Protein AF-A0A9D5KBG4-F1 (afdb_monomer_lite)

Foldseek 3Di:
DFFFKFFKKKKFFEADLQQQKWKFKDDPNHTPPPPDPPHTDTDHRDMDIDGDTDGRDDPPPDIDMDMDGPDDPDDTDMDMDTDGDRDPVVVCVVCVPDDPVNVVVVVVVVVVVVPDPPPVSVVVVVVVVVVVVVVVVPPDDDPDPDDPPDDDDDDDD

Sequence (157 aa):
MVKGLVYQTIVQFPPGPSGLVGVKILDAGVQVWPRTDGEYFVADNYTFEIEDFVWKQTEPWIYDIWTYNTDTEYDHTVAVGVAMAGRDEFISHFLPGLSFAEVLEVIAAAREEARAPTREERIAAHEETRRKIAEAKEEPEPEAPESPFGDFFEGEE

Radius of gyration: 31.38 Å; chains: 1; bounding box: 77×64×63 Å

pLDDT: mean 78.68, std 14.68, range [43.38, 96.62]

Secondary structure (DSSP, 8-state):
---EEEEEEEEEE-SS-TT-EEEEEEETTEEEESSSTT--EE-SSEEEEE---EEE-SSP---EEEEEE--SS-----EEEEEEE-SHHHHHHH-TTS-HHHHHHHHHHHHHHT-PPPHHHHHHHHHHHHHHHHHHHSS----PPPPS---------

Structure (mmCIF, N/CA/C/O backbone):
data_AF-A0A9D5KBG4-F1
#
_entry.id   AF-A0A9D5KBG4-F1
#
loop_
_atom_site.group_PDB
_atom_site.id
_atom_site.type_symbol
_atom_site.label_atom_id
_atom_site.label_alt_id
_atom_site.label_comp_id
_atom_site.label_asym_id
_atom_site.label_entity_id
_atom_site.label_seq_id
_atom_site.pdbx_PDB_ins_code
_atom_site.Cartn_x
_atom_site.Cartn_y
_atom_site.Cartn_z
_atom_site.occupancy
_atom_site.B_iso_or_equiv
_atom_site.auth_seq_id
_atom_site.auth_comp_id
_atom_site.auth_asym_id
_atom_site.auth_atom_id
_atom_site.pdbx_PDB_model_num
ATOM 1 N N . MET A 1 1 ? -13.737 -8.415 4.524 1.00 60.03 1 MET A N 1
ATOM 2 C CA . MET A 1 1 ? -12.511 -7.590 4.429 1.00 60.03 1 MET A CA 1
ATOM 3 C C . MET A 1 1 ? -12.296 -6.911 5.772 1.00 60.03 1 MET A C 1
ATOM 5 O O . MET A 1 1 ? -13.269 -6.761 6.501 1.00 60.03 1 MET A O 1
ATOM 9 N N . VAL A 1 2 ? -11.049 -6.634 6.151 1.00 66.06 2 VAL A N 1
ATOM 10 C CA . VAL A 1 2 ? -10.673 -6.317 7.539 1.00 66.06 2 VAL A CA 1
ATOM 11 C C . VAL A 1 2 ? -10.212 -4.863 7.621 1.00 66.06 2 VAL A C 1
ATOM 13 O O . VAL A 1 2 ? -9.282 -4.480 6.920 1.00 66.06 2 VAL A O 1
ATOM 16 N N . LYS A 1 3 ? -10.862 -4.067 8.476 1.00 82.62 3 LYS A N 1
ATOM 17 C CA . LYS A 1 3 ? -10.363 -2.746 8.885 1.00 82.62 3 LYS A CA 1
ATOM 18 C C . LYS A 1 3 ? -9.101 -2.918 9.729 1.00 82.62 3 LYS A C 1
ATOM 20 O O . LYS A 1 3 ? -9.026 -3.860 10.520 1.00 82.62 3 LYS A O 1
ATOM 25 N N . GLY A 1 4 ? -8.130 -2.024 9.603 1.00 85.12 4 GLY A N 1
ATOM 26 C CA . GLY A 1 4 ? -6.909 -2.154 10.391 1.00 85.12 4 GLY A CA 1
ATOM 27 C C . GLY A 1 4 ? -5.807 -1.180 10.022 1.00 85.12 4 GLY A C 1
ATOM 28 O O . GLY A 1 4 ? -5.931 -0.380 9.093 1.00 85.12 4 GLY A O 1
ATOM 29 N N . LEU A 1 5 ? -4.725 -1.278 10.783 1.00 86.94 5 LEU A N 1
ATOM 30 C CA . LEU A 1 5 ? -3.480 -0.571 10.540 1.00 86.94 5 LEU A CA 1
ATOM 31 C C . LEU A 1 5 ? -2.610 -1.423 9.615 1.00 86.94 5 LEU A C 1
ATOM 33 O O . LEU A 1 5 ? -2.219 -2.531 9.988 1.00 86.94 5 LEU A O 1
ATOM 37 N N . VAL A 1 6 ? -2.311 -0.922 8.419 1.00 89.12 6 VAL A N 1
ATOM 38 C CA . VAL A 1 6 ? -1.185 -1.443 7.640 1.00 89.12 6 VAL A CA 1
ATOM 39 C C . VAL A 1 6 ? 0.081 -1.020 8.363 1.00 89.12 6 VAL A C 1
ATOM 41 O O . VAL A 1 6 ? 0.212 0.154 8.696 1.00 89.12 6 VAL A O 1
ATOM 44 N N . TYR A 1 7 ? 0.968 -1.971 8.635 1.00 89.44 7 TYR A N 1
ATOM 45 C CA . TYR A 1 7 ? 2.255 -1.699 9.283 1.00 89.44 7 TYR A CA 1
ATOM 46 C C . TYR A 1 7 ? 3.448 -2.077 8.403 1.00 89.44 7 TYR A C 1
ATOM 48 O O . TYR A 1 7 ? 4.568 -1.650 8.666 1.00 89.44 7 TYR A O 1
ATOM 56 N N . GLN A 1 8 ? 3.225 -2.898 7.374 1.00 92.25 8 GLN A N 1
ATOM 57 C CA . GLN A 1 8 ? 4.273 -3.298 6.450 1.00 92.25 8 GLN A CA 1
ATOM 58 C C . GLN A 1 8 ? 3.687 -3.578 5.070 1.00 92.25 8 GLN A C 1
ATOM 60 O O . GLN A 1 8 ? 2.696 -4.301 4.936 1.00 92.25 8 GLN A O 1
ATOM 65 N N . THR A 1 9 ? 4.346 -3.053 4.046 1.00 93.62 9 THR A N 1
ATOM 66 C CA . THR A 1 9 ? 4.056 -3.336 2.643 1.00 93.62 9 THR A CA 1
ATOM 67 C C . THR A 1 9 ? 5.318 -3.879 1.988 1.00 93.62 9 THR A C 1
ATOM 69 O O . THR A 1 9 ? 6.394 -3.301 2.118 1.00 93.62 9 THR A O 1
ATOM 72 N N . ILE A 1 10 ? 5.190 -5.005 1.293 1.00 96.19 10 ILE A N 1
ATOM 73 C CA . ILE A 1 10 ? 6.290 -5.697 0.625 1.00 96.19 10 ILE A CA 1
ATOM 74 C C . ILE A 1 10 ? 5.986 -5.737 -0.867 1.00 96.19 10 ILE A C 1
ATOM 76 O O . ILE A 1 10 ? 4.924 -6.207 -1.273 1.00 96.19 10 ILE A O 1
ATOM 80 N N . VAL A 1 11 ? 6.920 -5.269 -1.690 1.00 96.19 11 VAL A N 1
ATOM 81 C CA . VAL A 1 11 ? 6.838 -5.367 -3.151 1.00 96.19 11 VAL A CA 1
ATOM 82 C C . VAL A 1 11 ? 8.070 -6.100 -3.654 1.00 96.19 11 VAL A C 1
ATOM 84 O O . VAL A 1 11 ? 9.179 -5.578 -3.585 1.00 96.19 11 VAL A O 1
ATOM 87 N N . GLN A 1 12 ? 7.878 -7.313 -4.160 1.00 96.62 12 GLN A N 1
ATOM 88 C CA . GLN A 1 12 ? 8.953 -8.164 -4.652 1.00 96.62 12 GLN A CA 1
ATOM 89 C C . GLN A 1 12 ? 8.945 -8.232 -6.178 1.00 96.62 12 GLN A C 1
ATOM 91 O O . GLN A 1 12 ? 7.960 -8.654 -6.790 1.00 96.62 12 GLN A O 1
ATOM 96 N N . PHE A 1 13 ? 10.095 -7.901 -6.762 1.00 96.12 13 PHE A N 1
ATOM 97 C CA . PHE A 1 13 ? 10.423 -8.096 -8.167 1.00 96.12 13 PHE A CA 1
ATOM 98 C C . PHE A 1 13 ? 11.350 -9.316 -8.289 1.00 96.12 13 PHE A C 1
ATOM 100 O O . PHE A 1 13 ? 12.505 -9.246 -7.857 1.00 96.12 13 PHE A O 1
ATOM 107 N N . PRO A 1 14 ? 10.872 -10.445 -8.844 1.00 92.56 14 PRO A N 1
ATOM 108 C CA . PRO A 1 14 ? 11.719 -11.571 -9.230 1.00 92.56 14 PRO A CA 1
ATOM 109 C C . PRO A 1 14 ? 12.795 -11.140 -10.243 1.00 92.56 14 PRO A C 1
ATOM 111 O O . PRO A 1 14 ? 12.692 -10.058 -10.818 1.00 92.56 14 PRO A O 1
ATOM 114 N N . PRO A 1 15 ? 13.828 -11.961 -10.488 1.00 90.50 15 PRO A N 1
ATOM 115 C CA . PRO A 1 15 ? 14.802 -11.685 -11.541 1.00 90.50 15 PRO A CA 1
ATOM 116 C C . PRO A 1 15 ? 14.159 -11.747 -12.933 1.00 90.50 15 PRO A C 1
ATOM 118 O O . PRO A 1 15 ? 13.395 -12.674 -13.209 1.00 90.50 15 PRO A O 1
ATOM 121 N N . GLY A 1 16 ? 14.500 -10.799 -13.812 1.00 86.19 16 GLY A N 1
ATOM 122 C CA . GLY A 1 16 ? 14.032 -10.770 -15.208 1.00 86.19 16 GLY A CA 1
ATOM 123 C C . GLY A 1 16 ? 13.376 -9.469 -15.701 1.00 86.19 16 GLY A C 1
ATOM 124 O O . GLY A 1 16 ? 13.554 -9.162 -16.877 1.00 86.19 16 GLY A O 1
ATOM 125 N N . PRO A 1 17 ? 12.677 -8.669 -14.869 1.00 83.69 17 PRO A N 1
ATOM 126 C CA . PRO A 1 17 ? 12.013 -7.446 -15.320 1.00 83.69 17 PRO A CA 1
ATOM 127 C C . PRO A 1 17 ? 12.950 -6.375 -15.870 1.00 83.69 17 PRO A C 1
ATOM 129 O O . PRO A 1 17 ? 12.504 -5.539 -16.648 1.00 83.69 17 PRO A O 1
ATOM 132 N N . SER A 1 18 ? 14.214 -6.335 -15.427 1.00 87.56 18 SER A N 1
ATOM 133 C CA . SER A 1 18 ? 15.229 -5.357 -15.863 1.00 87.56 18 SER A CA 1
ATOM 134 C C . SER A 1 18 ? 14.747 -3.896 -15.891 1.00 87.56 18 SER A C 1
ATOM 136 O O . SER A 1 18 ? 15.191 -3.089 -16.705 1.00 87.56 18 SER A O 1
ATOM 138 N N . GLY A 1 19 ? 13.831 -3.546 -14.982 1.00 86.00 19 GLY A N 1
ATOM 139 C CA . GLY A 1 19 ? 13.241 -2.211 -14.877 1.00 86.00 19 GLY A CA 1
ATOM 140 C C . GLY A 1 19 ? 12.151 -1.872 -15.906 1.00 86.00 19 GLY A C 1
ATOM 141 O O . GLY A 1 19 ? 11.772 -0.711 -16.025 1.00 86.00 19 GLY A O 1
ATOM 142 N N . LEU A 1 20 ? 11.629 -2.856 -16.639 1.00 91.19 20 LEU A N 1
ATOM 143 C CA . LEU A 1 20 ? 10.539 -2.694 -17.614 1.00 91.19 20 LEU A CA 1
ATOM 144 C C . LEU A 1 20 ? 9.143 -2.854 -16.995 1.00 91.19 20 LEU A C 1
ATOM 146 O O . LEU A 1 20 ? 8.126 -2.622 -17.650 1.00 91.19 20 LEU A O 1
ATOM 150 N N . VAL A 1 21 ? 9.089 -3.234 -15.720 1.00 93.12 21 VAL A N 1
ATOM 151 C CA . VAL A 1 21 ? 7.849 -3.452 -14.979 1.00 93.12 21 VAL A CA 1
ATOM 152 C C . VAL A 1 21 ? 7.755 -2.457 -13.844 1.00 93.12 21 VAL A C 1
ATOM 154 O O . VAL A 1 21 ? 8.681 -2.327 -13.042 1.00 93.12 21 VAL A O 1
ATOM 157 N N . GLY A 1 22 ? 6.606 -1.793 -13.765 1.00 94.44 22 GLY A N 1
ATOM 158 C CA . GLY A 1 22 ? 6.282 -0.876 -12.685 1.00 94.44 22 GLY A CA 1
ATOM 159 C C . GLY A 1 22 ? 5.075 -1.335 -11.884 1.00 94.44 22 GLY A C 1
ATOM 160 O O . GLY A 1 22 ? 4.103 -1.835 -12.450 1.00 94.44 22 GLY A O 1
ATOM 161 N N . VAL A 1 23 ? 5.114 -1.111 -10.571 1.00 96.31 23 VAL A N 1
ATOM 162 C CA . VAL A 1 23 ? 3.982 -1.307 -9.655 1.00 96.31 23 VAL A CA 1
ATOM 163 C C . VAL A 1 23 ? 3.707 -0.029 -8.873 1.00 96.31 23 VAL A C 1
ATOM 165 O O . VAL A 1 23 ? 4.630 0.616 -8.379 1.00 96.31 23 VAL A O 1
ATOM 168 N N . LYS A 1 24 ? 2.431 0.307 -8.701 1.00 96.25 24 LYS A N 1
ATOM 169 C CA . LYS A 1 24 ? 1.980 1.267 -7.691 1.00 96.25 24 LYS A CA 1
ATOM 170 C C . LYS A 1 24 ? 0.732 0.752 -6.986 1.00 96.25 24 LYS A C 1
ATOM 172 O O . LYS A 1 24 ? -0.024 -0.049 -7.536 1.00 96.25 24 LYS A O 1
ATOM 177 N N . ILE A 1 25 ? 0.528 1.225 -5.768 1.00 94.81 25 ILE A N 1
ATOM 178 C CA . ILE A 1 25 ? -0.554 0.826 -4.876 1.00 94.81 25 ILE A CA 1
ATOM 179 C C . ILE A 1 25 ? -1.364 2.074 -4.547 1.00 94.81 25 ILE A C 1
ATOM 181 O O . ILE A 1 25 ? -0.816 3.078 -4.081 1.00 94.81 25 ILE A O 1
ATOM 185 N N . LEU A 1 26 ? -2.669 2.003 -4.791 1.00 92.94 26 LEU A N 1
ATOM 186 C CA . LEU A 1 26 ? -3.610 3.081 -4.540 1.00 92.94 26 LEU A CA 1
ATOM 187 C C . LEU A 1 26 ? -4.644 2.671 -3.497 1.00 92.94 26 LEU A C 1
ATOM 189 O O . LEU A 1 26 ? -5.010 1.503 -3.368 1.00 92.94 26 LEU A O 1
ATOM 193 N N . ASP A 1 27 ? -5.139 3.667 -2.782 1.00 90.12 27 ASP A N 1
ATOM 194 C CA . ASP A 1 27 ? -6.271 3.574 -1.880 1.00 90.12 27 ASP A CA 1
ATOM 195 C C . ASP A 1 27 ? -7.338 4.574 -2.315 1.00 90.12 27 ASP A C 1
ATOM 197 O O . ASP A 1 27 ? -7.063 5.769 -2.408 1.00 90.12 27 ASP A O 1
ATOM 201 N N . ALA A 1 28 ? -8.540 4.086 -2.625 1.00 87.88 28 ALA A N 1
ATOM 202 C CA . ALA A 1 28 ? -9.654 4.905 -3.106 1.00 87.88 28 ALA A CA 1
ATOM 203 C C . ALA A 1 28 ? -9.262 5.865 -4.258 1.00 87.88 28 ALA A C 1
ATOM 205 O O . ALA A 1 28 ? -9.732 7.000 -4.332 1.00 87.88 28 ALA A O 1
ATOM 206 N N . GLY A 1 29 ? -8.376 5.413 -5.155 1.00 87.69 29 GLY A N 1
ATOM 207 C CA . GLY A 1 29 ? -7.864 6.197 -6.286 1.00 87.69 29 GLY A CA 1
ATOM 208 C C . GLY A 1 29 ? -6.706 7.153 -5.968 1.00 87.69 29 GLY A C 1
ATOM 209 O O . GLY A 1 29 ? -6.156 7.747 -6.893 1.00 87.69 29 GLY A O 1
ATOM 210 N N . VAL A 1 30 ? -6.294 7.280 -4.704 1.00 89.88 30 VAL A N 1
ATOM 211 C CA . VAL A 1 30 ? -5.126 8.068 -4.283 1.00 89.88 30 VAL A CA 1
ATOM 212 C C . VAL A 1 30 ? -3.908 7.160 -4.183 1.00 89.88 30 VAL A C 1
ATOM 214 O O . VAL A 1 30 ? -3.978 6.076 -3.610 1.00 89.88 30 VAL A O 1
ATOM 217 N N . GLN A 1 31 ? -2.777 7.584 -4.739 1.00 92.25 31 GLN A N 1
ATOM 218 C CA . GLN A 1 31 ? -1.545 6.811 -4.667 1.00 92.25 31 GLN A CA 1
ATOM 219 C C . GLN A 1 31 ? -0.994 6.818 -3.235 1.00 92.25 31 GLN A C 1
ATOM 221 O O . GLN A 1 31 ? -0.748 7.872 -2.660 1.00 92.25 31 GLN A O 1
ATOM 226 N N . VAL A 1 32 ? -0.808 5.628 -2.659 1.00 91.38 32 VAL A N 1
ATOM 227 C CA . VAL A 1 32 ? -0.229 5.469 -1.314 1.00 91.38 32 VAL A CA 1
ATOM 228 C C . VAL A 1 32 ? 1.242 5.102 -1.423 1.00 91.38 32 VAL A C 1
ATOM 230 O O . VAL A 1 32 ? 2.081 5.678 -0.730 1.00 91.38 32 VAL A O 1
ATOM 233 N N . TRP A 1 33 ? 1.565 4.175 -2.332 1.00 93.75 33 TRP A N 1
ATOM 234 C CA . TRP A 1 33 ? 2.946 3.796 -2.606 1.00 93.75 33 TRP A CA 1
ATOM 235 C C . TRP A 1 33 ? 3.228 3.648 -4.109 1.00 93.75 33 TRP A C 1
ATOM 237 O O . TRP A 1 33 ? 2.418 3.047 -4.817 1.00 93.75 33 TRP A O 1
ATOM 247 N N . PRO A 1 34 ? 4.388 4.126 -4.597 1.00 94.19 34 PRO A N 1
ATOM 248 C CA . PRO A 1 34 ? 5.358 4.970 -3.885 1.00 94.19 34 PRO A CA 1
ATOM 249 C C . PRO A 1 34 ? 4.742 6.314 -3.457 1.00 94.19 34 PRO A C 1
ATOM 251 O O . PRO A 1 34 ? 3.774 6.764 -4.061 1.00 94.19 34 PRO A O 1
ATOM 254 N N . ARG A 1 35 ? 5.283 6.942 -2.402 1.00 87.38 35 ARG A N 1
ATOM 255 C CA . ARG A 1 35 ? 4.734 8.199 -1.848 1.00 87.38 35 ARG A CA 1
ATOM 256 C C . ARG A 1 35 ? 4.843 9.392 -2.807 1.00 87.38 35 ARG A C 1
ATOM 258 O O . ARG A 1 35 ? 4.198 10.410 -2.584 1.00 87.38 35 ARG A O 1
ATOM 265 N N . THR A 1 36 ? 5.680 9.290 -3.836 1.00 90.38 36 THR A N 1
ATOM 266 C CA . THR A 1 36 ? 5.764 10.289 -4.901 1.00 90.38 36 THR A CA 1
ATOM 267 C C . THR A 1 36 ? 4.657 10.043 -5.919 1.00 90.38 36 THR A C 1
ATOM 269 O O . THR A 1 36 ? 4.668 9.023 -6.608 1.00 90.38 36 THR A O 1
ATOM 272 N N . ASP A 1 37 ? 3.720 10.981 -6.041 1.00 90.62 37 ASP A N 1
ATOM 273 C CA . ASP A 1 37 ? 2.603 10.867 -6.979 1.00 90.62 37 ASP A CA 1
ATOM 274 C C . ASP A 1 37 ? 3.070 10.666 -8.427 1.00 90.62 37 ASP A C 1
ATOM 276 O O . ASP A 1 37 ? 3.935 11.380 -8.937 1.00 90.62 37 ASP A O 1
ATOM 280 N N . GLY A 1 38 ? 2.461 9.696 -9.111 1.00 92.12 38 GLY A N 1
ATOM 281 C CA . GLY A 1 38 ? 2.750 9.388 -10.513 1.00 92.12 38 GLY A CA 1
ATOM 282 C C . GLY A 1 38 ? 3.961 8.479 -10.730 1.00 92.12 38 GLY A C 1
ATOM 283 O O . GLY A 1 38 ? 4.121 7.960 -11.836 1.00 92.12 38 GLY A O 1
ATOM 284 N N . GLU A 1 39 ? 4.770 8.228 -9.699 1.00 94.56 39 GLU A N 1
ATOM 285 C CA . GLU A 1 39 ? 5.872 7.270 -9.776 1.00 94.56 39 GLU A CA 1
ATOM 286 C C . GLU A 1 39 ? 5.401 5.827 -9.562 1.00 94.56 39 GLU A C 1
ATOM 288 O O . GLU A 1 39 ? 4.320 5.559 -9.036 1.00 94.56 39 GLU A O 1
ATOM 293 N N . TYR A 1 40 ? 6.244 4.883 -9.975 1.00 95.81 40 TYR A N 1
ATOM 294 C CA . TYR A 1 40 ? 6.043 3.449 -9.798 1.00 95.81 40 TYR A CA 1
ATOM 295 C C . TYR A 1 40 ? 7.301 2.856 -9.172 1.00 95.81 40 TYR A C 1
ATOM 297 O O . TYR A 1 40 ? 8.412 3.289 -9.475 1.00 95.81 40 TYR A O 1
ATOM 305 N N . PHE A 1 41 ? 7.140 1.831 -8.339 1.00 95.25 41 PHE A N 1
ATOM 306 C CA . PHE A 1 41 ? 8.262 0.974 -7.987 1.00 95.25 41 PHE A CA 1
ATOM 307 C C . PHE A 1 41 ? 8.704 0.215 -9.222 1.00 95.25 41 PHE A C 1
ATOM 309 O O . PHE A 1 41 ? 7.894 -0.451 -9.862 1.00 95.25 41 PHE A O 1
ATOM 316 N N . VAL A 1 42 ? 9.988 0.324 -9.529 1.00 94.94 42 VAL A N 1
ATOM 317 C CA . VAL A 1 42 ? 10.631 -0.327 -10.662 1.00 94.94 42 VAL A CA 1
ATOM 318 C C . VAL A 1 42 ? 11.939 -0.904 -10.147 1.00 94.94 42 VAL A C 1
ATOM 320 O O . VAL A 1 42 ? 12.761 -0.173 -9.592 1.00 94.94 42 VAL A O 1
ATOM 323 N N . ALA A 1 43 ? 12.125 -2.211 -10.292 1.00 93.44 43 ALA A N 1
ATOM 324 C CA . ALA A 1 43 ? 13.364 -2.880 -9.920 1.00 93.44 43 ALA A CA 1
ATOM 325 C C . ALA A 1 43 ? 13.547 -4.197 -10.686 1.00 93.44 43 ALA A C 1
ATOM 327 O O . ALA A 1 43 ? 12.689 -4.605 -11.467 1.00 93.44 43 ALA A O 1
ATOM 328 N N . ASP A 1 44 ? 14.681 -4.853 -10.450 1.00 93.25 44 ASP A N 1
ATOM 329 C CA . ASP A 1 44 ? 15.012 -6.178 -10.971 1.00 93.25 44 ASP A CA 1
ATOM 330 C C . ASP A 1 44 ? 15.698 -6.983 -9.866 1.00 93.25 44 ASP A C 1
ATOM 332 O O . ASP A 1 44 ? 16.666 -6.505 -9.269 1.00 93.25 44 ASP A O 1
ATOM 336 N N . ASN A 1 45 ? 15.179 -8.179 -9.576 1.00 94.69 45 ASN A N 1
ATOM 337 C CA . ASN A 1 45 ? 15.676 -9.051 -8.512 1.00 94.69 45 ASN A CA 1
ATOM 338 C C . ASN A 1 45 ? 15.817 -8.334 -7.150 1.00 94.69 45 ASN A C 1
ATOM 340 O O . ASN A 1 45 ? 16.848 -8.428 -6.478 1.00 94.69 45 ASN A O 1
ATOM 344 N N . TYR A 1 46 ? 14.788 -7.579 -6.762 1.00 94.62 46 TYR A N 1
ATOM 345 C CA . TYR A 1 46 ? 14.800 -6.751 -5.559 1.00 94.62 46 TYR A CA 1
ATOM 346 C C . TYR A 1 46 ? 13.450 -6.768 -4.845 1.00 94.62 46 TYR A C 1
ATOM 348 O O . TYR A 1 46 ? 12.393 -6.824 -5.476 1.00 94.62 46 TYR A O 1
ATOM 356 N N . THR A 1 47 ? 13.493 -6.664 -3.519 1.00 96.06 47 THR A N 1
ATOM 357 C CA . THR A 1 47 ? 12.307 -6.561 -2.670 1.00 96.06 47 THR A CA 1
ATOM 358 C C . THR A 1 47 ? 12.327 -5.227 -1.941 1.00 96.06 47 THR A C 1
ATOM 360 O O . THR A 1 47 ? 13.252 -4.946 -1.183 1.00 96.06 47 THR A O 1
ATOM 363 N N . PHE A 1 48 ? 11.293 -4.419 -2.150 1.00 94.94 48 PHE A N 1
ATOM 364 C CA . PHE A 1 48 ? 11.027 -3.244 -1.333 1.00 94.94 48 PHE A CA 1
ATOM 365 C C . PHE A 1 48 ? 10.256 -3.676 -0.090 1.00 94.94 48 PHE A C 1
ATOM 367 O O . PHE A 1 48 ? 9.124 -4.147 -0.197 1.00 94.94 48 PHE A O 1
ATOM 374 N N . GLU A 1 49 ? 10.861 -3.498 1.078 1.00 95.25 49 GLU A N 1
ATOM 375 C CA . GLU A 1 49 ? 10.198 -3.648 2.371 1.00 95.25 49 GLU A CA 1
ATOM 376 C C . GLU A 1 49 ? 9.946 -2.254 2.939 1.00 95.25 49 GLU A C 1
ATOM 378 O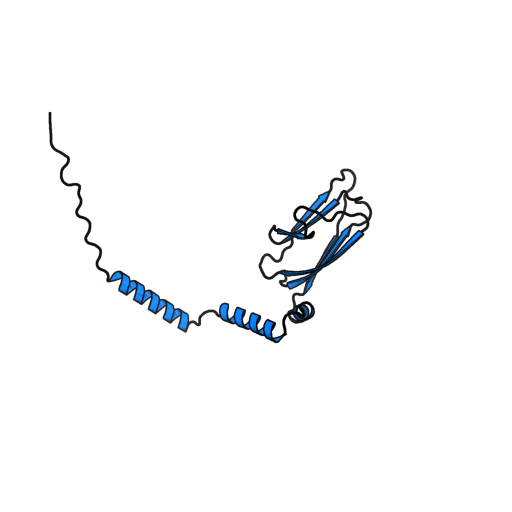 O . GLU A 1 49 ? 10.877 -1.504 3.229 1.00 95.25 49 GLU A O 1
ATOM 383 N N . ILE A 1 50 ? 8.673 -1.882 3.024 1.00 92.75 50 ILE A N 1
ATOM 384 C CA . ILE A 1 50 ? 8.238 -0.547 3.417 1.00 92.75 50 ILE A CA 1
ATOM 385 C C . ILE A 1 50 ? 7.528 -0.677 4.757 1.00 92.75 50 ILE A C 1
ATOM 387 O O . ILE A 1 50 ? 6.431 -1.231 4.843 1.00 92.75 50 ILE A O 1
ATOM 391 N N . GLU A 1 51 ? 8.162 -0.163 5.802 1.00 88.81 51 GLU A N 1
ATOM 392 C CA . GLU A 1 51 ? 7.572 -0.032 7.131 1.00 88.81 51 GLU A CA 1
ATOM 393 C C . GLU A 1 51 ? 6.841 1.309 7.195 1.00 88.81 51 GLU A C 1
ATOM 395 O O . GLU A 1 51 ? 7.440 2.359 7.434 1.00 88.81 51 GLU A O 1
ATOM 400 N N . ASP A 1 52 ? 5.546 1.285 6.893 1.00 83.50 52 ASP A N 1
ATOM 401 C CA . ASP A 1 52 ? 4.712 2.480 6.877 1.00 83.50 52 ASP A CA 1
ATOM 402 C C . ASP A 1 52 ? 3.368 2.200 7.550 1.00 83.50 52 ASP A C 1
ATOM 404 O O . ASP A 1 52 ? 2.765 1.140 7.363 1.00 83.50 52 ASP A O 1
ATOM 408 N N . PHE A 1 53 ? 2.916 3.166 8.347 1.00 84.88 53 PHE A N 1
ATOM 409 C CA . PHE A 1 53 ? 1.722 3.065 9.173 1.00 84.88 53 PHE A CA 1
ATOM 410 C C . PHE A 1 53 ? 0.561 3.775 8.486 1.00 84.88 53 PHE A C 1
ATOM 412 O O . PHE A 1 53 ? 0.400 4.989 8.601 1.00 84.88 53 PHE A O 1
ATOM 419 N N . VAL A 1 54 ? -0.274 3.008 7.784 1.00 83.94 54 VAL A N 1
ATOM 420 C CA . VAL A 1 54 ? -1.460 3.537 7.098 1.00 83.94 54 VAL A CA 1
ATOM 421 C C . VAL A 1 54 ? -2.710 2.979 7.753 1.00 83.94 54 VAL A C 1
ATOM 423 O O . VAL A 1 54 ? -2.972 1.775 7.732 1.00 83.94 54 VAL A O 1
ATOM 426 N N . TRP A 1 55 ? -3.500 3.863 8.359 1.00 81.69 55 TRP A N 1
ATOM 427 C CA . TRP A 1 55 ? -4.729 3.465 9.031 1.00 81.69 55 TRP A CA 1
ATOM 428 C C . TRP A 1 55 ? -5.901 3.445 8.052 1.00 81.69 55 TRP A C 1
ATOM 430 O O . TRP A 1 55 ? -6.402 4.486 7.632 1.00 81.69 55 TRP A O 1
ATOM 440 N N . LYS A 1 56 ? -6.404 2.245 7.752 1.00 83.94 56 LYS A N 1
ATOM 441 C CA . LYS A 1 56 ? -7.597 2.050 6.928 1.00 83.94 56 LYS A CA 1
ATOM 442 C C . LYS A 1 56 ? -8.861 1.980 7.795 1.00 83.94 56 LYS A C 1
ATOM 444 O O . LYS A 1 56 ? -9.236 0.911 8.283 1.00 83.94 56 LYS A O 1
ATOM 449 N N . GLN A 1 57 ? -9.488 3.136 8.038 1.00 77.88 57 GLN A N 1
ATOM 450 C CA . GLN A 1 57 ? -10.731 3.246 8.828 1.00 77.88 57 GLN A CA 1
ATOM 451 C C . GLN A 1 57 ? -11.989 3.186 7.963 1.00 77.88 57 GLN A C 1
ATOM 453 O O . GLN A 1 57 ? -12.969 2.542 8.336 1.00 77.88 57 GLN A O 1
ATOM 458 N N . THR A 1 58 ? -11.951 3.837 6.804 1.00 77.19 58 THR A N 1
ATOM 459 C CA . THR A 1 58 ? -13.106 4.026 5.929 1.00 77.19 58 THR A CA 1
ATOM 460 C C . THR A 1 58 ? -13.191 2.941 4.864 1.00 77.19 58 THR A C 1
ATOM 462 O O . THR A 1 58 ? -12.177 2.430 4.388 1.00 77.19 58 THR A O 1
ATOM 465 N N . GLU A 1 59 ? -14.416 2.577 4.495 1.00 77.81 59 GLU A N 1
ATOM 466 C CA . GLU A 1 59 ? -14.660 1.742 3.320 1.00 77.81 59 GLU A CA 1
ATOM 467 C C . GLU A 1 59 ? -14.351 2.538 2.034 1.00 77.81 59 GLU A C 1
ATOM 469 O O . GLU A 1 59 ? -14.580 3.750 2.014 1.00 77.81 59 GLU A O 1
ATOM 474 N N . PRO A 1 60 ? -13.861 1.894 0.954 1.00 81.44 60 PRO A N 1
ATOM 475 C CA . PRO A 1 60 ? -13.621 0.457 0.801 1.00 81.44 60 PRO A CA 1
ATOM 476 C C . PRO A 1 60 ? -12.288 -0.005 1.414 1.00 81.44 60 PRO A C 1
ATOM 478 O O . PRO A 1 60 ? -11.241 0.601 1.209 1.00 81.44 60 PRO A O 1
ATOM 481 N N . TRP A 1 61 ? -12.284 -1.152 2.106 1.00 84.62 61 TRP A N 1
ATOM 482 C CA . TRP A 1 61 ? -11.053 -1.758 2.649 1.00 84.62 61 TRP A CA 1
ATOM 483 C C . TRP A 1 61 ? -10.239 -2.521 1.590 1.00 84.62 61 TRP A C 1
ATOM 485 O O . TRP A 1 61 ? -9.771 -3.632 1.832 1.00 84.62 61 TRP A O 1
ATOM 495 N N . ILE A 1 62 ? -10.114 -1.930 0.404 1.00 87.19 62 ILE A N 1
ATOM 496 C CA . ILE A 1 62 ? -9.453 -2.497 -0.770 1.00 87.19 62 ILE A CA 1
ATOM 497 C C . ILE A 1 62 ? -8.274 -1.595 -1.137 1.00 87.19 62 ILE A C 1
ATOM 499 O O . ILE A 1 62 ? -8.334 -0.381 -0.951 1.00 87.19 62 ILE A O 1
ATOM 503 N N . TYR A 1 63 ? -7.197 -2.206 -1.621 1.00 90.19 63 TYR A N 1
ATOM 504 C CA . TYR A 1 63 ? -6.114 -1.506 -2.298 1.00 90.19 63 TYR A CA 1
ATOM 505 C C . TYR A 1 63 ? -6.151 -1.872 -3.774 1.00 90.19 63 TYR A C 1
ATOM 507 O O . TYR A 1 63 ? -6.269 -3.051 -4.115 1.00 90.19 63 TYR A O 1
ATOM 515 N N . ASP A 1 64 ? -6.025 -0.868 -4.631 1.00 93.19 64 ASP A N 1
ATOM 516 C CA . ASP A 1 64 ? -5.930 -1.059 -6.069 1.00 93.19 64 ASP A CA 1
ATOM 517 C C . ASP A 1 64 ? -4.456 -1.139 -6.455 1.00 93.19 64 ASP A C 1
ATOM 519 O O . ASP A 1 64 ? -3.675 -0.224 -6.192 1.00 93.19 64 ASP A O 1
ATOM 523 N N . ILE A 1 65 ? -4.063 -2.241 -7.087 1.00 94.81 65 ILE A N 1
ATOM 524 C CA . ILE A 1 65 ? -2.691 -2.440 -7.557 1.00 94.81 65 ILE A CA 1
ATOM 525 C C . ILE A 1 65 ? -2.672 -2.176 -9.053 1.00 94.81 65 ILE A C 1
ATOM 527 O O . ILE A 1 65 ? -3.364 -2.842 -9.820 1.00 94.81 65 ILE A O 1
ATOM 531 N N . TRP A 1 66 ? -1.880 -1.192 -9.458 1.00 95.44 66 TRP A N 1
ATOM 532 C CA . TRP A 1 66 ? -1.715 -0.829 -10.857 1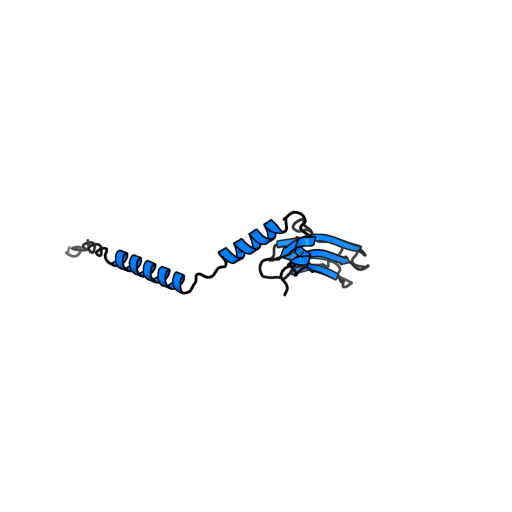.00 95.44 66 TRP A CA 1
ATOM 533 C C . TRP A 1 66 ? -0.325 -1.229 -11.305 1.00 95.44 66 TRP A C 1
ATOM 535 O O . TRP A 1 66 ? 0.674 -0.834 -10.698 1.00 95.44 66 TRP A O 1
ATOM 545 N N . THR A 1 67 ? -0.277 -2.006 -12.378 1.00 94.88 67 THR A N 1
ATOM 546 C CA . THR A 1 67 ? 0.966 -2.495 -12.958 1.00 94.88 67 THR A CA 1
ATOM 547 C C . THR A 1 67 ? 1.066 -2.078 -14.413 1.00 94.88 67 THR A C 1
ATOM 549 O O . THR A 1 67 ? 0.058 -1.924 -15.106 1.00 94.88 67 THR A O 1
ATOM 552 N N . TYR A 1 68 ? 2.292 -1.885 -14.880 1.00 94.00 68 TYR A N 1
ATOM 553 C CA . TYR A 1 68 ? 2.578 -1.827 -16.305 1.00 94.00 68 TYR A CA 1
ATOM 554 C C . TYR A 1 68 ? 3.760 -2.733 -16.619 1.00 94.00 68 TYR A C 1
ATOM 556 O O . TYR A 1 68 ? 4.628 -2.952 -15.774 1.00 94.00 68 TYR A O 1
ATOM 564 N N . ASN A 1 69 ? 3.787 -3.225 -17.851 1.00 93.69 69 ASN A N 1
ATOM 565 C CA . ASN A 1 69 ? 4.917 -3.932 -18.427 1.00 93.69 69 ASN A CA 1
ATOM 566 C C . ASN A 1 69 ? 5.215 -3.306 -19.793 1.00 93.69 69 ASN A C 1
ATOM 568 O O . ASN A 1 69 ? 4.305 -3.183 -20.614 1.0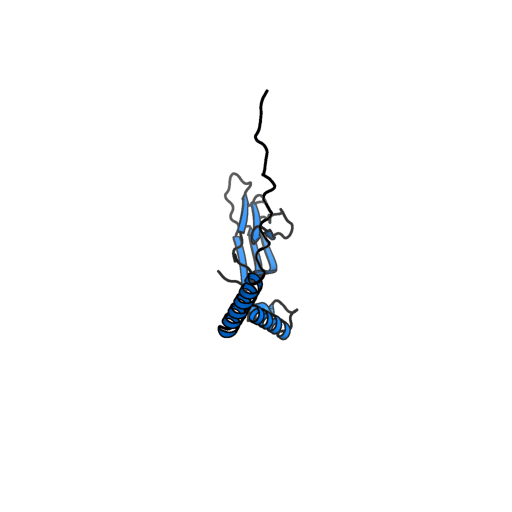0 93.69 69 ASN A O 1
ATOM 572 N N . THR A 1 70 ? 6.453 -2.870 -20.013 1.00 92.50 70 THR A N 1
ATOM 573 C CA . THR A 1 70 ? 6.922 -2.370 -21.315 1.00 92.50 70 THR A CA 1
ATOM 574 C C . THR A 1 70 ? 7.672 -3.426 -22.123 1.00 92.50 70 THR A C 1
ATOM 576 O O . THR A 1 70 ? 8.018 -3.166 -23.276 1.00 92.50 70 THR A O 1
ATOM 579 N N . ASP A 1 71 ? 7.899 -4.612 -21.553 1.00 89.81 71 ASP A N 1
ATOM 580 C CA . ASP A 1 71 ? 8.416 -5.762 -22.281 1.00 89.81 71 ASP A CA 1
ATOM 581 C C . ASP A 1 71 ? 7.358 -6.296 -23.260 1.00 89.81 71 ASP A C 1
ATOM 583 O O . ASP A 1 71 ? 6.156 -6.300 -22.990 1.00 89.81 71 ASP A O 1
ATOM 587 N N . THR A 1 72 ? 7.829 -6.732 -24.423 1.00 88.19 72 THR A N 1
ATOM 588 C CA . THR A 1 72 ? 7.008 -7.283 -25.508 1.00 88.19 72 THR A CA 1
ATOM 589 C C . THR A 1 72 ? 7.253 -8.772 -25.733 1.00 88.19 72 THR A C 1
ATOM 591 O O . THR A 1 72 ? 6.503 -9.397 -26.480 1.00 88.19 72 THR A O 1
ATOM 594 N N . GLU A 1 73 ? 8.293 -9.333 -25.112 1.00 89.69 73 GLU A N 1
ATOM 595 C CA . GLU A 1 73 ? 8.757 -10.697 -25.354 1.00 89.69 73 GLU A CA 1
ATOM 596 C C . GLU A 1 73 ? 8.477 -11.628 -24.169 1.00 89.69 73 GLU A C 1
ATOM 598 O O . GLU A 1 73 ? 8.106 -12.783 -24.387 1.00 89.69 73 GLU A O 1
ATOM 603 N N . TYR A 1 74 ? 8.590 -11.129 -22.933 1.00 86.31 74 TYR A N 1
ATOM 604 C CA . TYR A 1 74 ? 8.398 -11.936 -21.727 1.00 86.31 74 TYR A CA 1
ATOM 605 C C . TYR A 1 74 ? 7.341 -11.359 -20.781 1.00 86.31 74 TYR A C 1
ATOM 607 O O . TYR A 1 74 ? 7.270 -10.154 -20.523 1.00 86.31 74 TYR A O 1
ATOM 615 N N . ASP A 1 75 ? 6.530 -12.264 -20.229 1.00 88.88 75 ASP A N 1
ATOM 616 C CA . ASP A 1 75 ? 5.621 -11.955 -19.133 1.00 88.88 75 ASP A CA 1
ATOM 617 C C . ASP A 1 75 ? 6.397 -11.867 -17.821 1.00 88.88 75 ASP A C 1
ATOM 619 O O . ASP A 1 75 ? 7.186 -12.750 -17.473 1.00 88.88 75 ASP A O 1
ATOM 623 N N . HIS A 1 76 ? 6.106 -10.825 -17.050 1.00 89.38 76 HIS A N 1
ATOM 624 C CA . HIS A 1 76 ? 6.719 -10.598 -15.749 1.00 89.38 76 HIS A CA 1
ATOM 625 C C . HIS A 1 76 ? 5.698 -10.738 -14.629 1.00 89.38 76 HIS A C 1
ATOM 627 O O . HIS A 1 76 ? 4.522 -10.409 -14.776 1.00 89.38 76 HIS A O 1
ATOM 633 N N . THR A 1 77 ? 6.159 -11.211 -13.476 1.00 90.62 77 THR A N 1
ATOM 634 C CA . THR A 1 77 ? 5.341 -11.333 -12.265 1.00 90.62 77 THR A CA 1
ATOM 635 C C . THR A 1 77 ? 5.881 -10.398 -11.196 1.00 90.62 77 THR A C 1
ATOM 637 O O . THR A 1 77 ? 7.089 -10.318 -11.006 1.00 90.62 77 THR A O 1
ATOM 640 N N . VAL A 1 78 ? 4.993 -9.728 -10.465 1.00 93.50 78 VAL A N 1
ATOM 641 C CA . VAL A 1 78 ? 5.334 -8.954 -9.265 1.00 93.50 78 VAL A CA 1
ATOM 642 C C . VAL A 1 78 ? 4.481 -9.476 -8.119 1.00 93.50 78 VAL A C 1
ATOM 644 O O . VAL A 1 78 ? 3.288 -9.723 -8.302 1.00 93.50 78 VAL A O 1
ATOM 647 N N . ALA A 1 79 ? 5.081 -9.655 -6.945 1.00 94.62 79 ALA A N 1
ATOM 648 C CA . ALA A 1 79 ? 4.352 -10.043 -5.744 1.00 94.62 79 ALA A CA 1
ATOM 649 C C . ALA A 1 79 ? 4.201 -8.835 -4.815 1.00 94.62 79 ALA A C 1
ATOM 651 O O . ALA A 1 79 ? 5.182 -8.175 -4.474 1.00 94.62 79 ALA A O 1
ATOM 652 N N . VAL A 1 80 ? 2.964 -8.555 -4.404 1.00 94.50 80 VAL A N 1
ATOM 653 C CA . VAL A 1 80 ? 2.638 -7.484 -3.457 1.00 94.50 80 VAL A CA 1
ATOM 654 C C . VAL A 1 80 ? 2.031 -8.110 -2.208 1.00 94.50 80 VAL A C 1
ATOM 656 O O . VAL A 1 80 ? 1.023 -8.811 -2.282 1.00 94.50 80 VAL A O 1
ATOM 659 N N . GLY A 1 81 ? 2.655 -7.860 -1.063 1.00 93.62 81 GLY A N 1
ATOM 660 C CA . GLY A 1 81 ? 2.176 -8.255 0.254 1.00 93.62 81 GLY A CA 1
ATOM 661 C C . GLY A 1 81 ? 1.827 -7.025 1.082 1.00 93.62 81 GLY A C 1
ATOM 662 O O . GLY A 1 81 ? 2.613 -6.087 1.157 1.00 93.62 81 GLY A O 1
ATOM 663 N N . VAL A 1 82 ? 0.662 -7.034 1.725 1.00 91.44 82 VAL A N 1
ATOM 664 C CA . VAL A 1 82 ? 0.249 -5.982 2.663 1.00 91.44 82 VAL A CA 1
ATOM 665 C C . VAL A 1 82 ? -0.053 -6.638 4.001 1.00 91.44 82 VAL A C 1
ATOM 667 O O . VAL A 1 82 ? -0.958 -7.468 4.106 1.00 91.44 82 VAL A O 1
ATOM 670 N N . ALA A 1 83 ? 0.723 -6.287 5.020 1.00 89.88 83 ALA A N 1
ATOM 671 C CA . ALA A 1 83 ? 0.556 -6.787 6.371 1.00 89.88 83 ALA A CA 1
ATOM 672 C C . ALA A 1 83 ? -0.319 -5.822 7.180 1.00 89.88 83 ALA A C 1
ATOM 674 O O . ALA A 1 83 ? -0.037 -4.625 7.273 1.00 89.88 83 ALA A O 1
ATOM 675 N N . MET A 1 84 ? -1.397 -6.353 7.760 1.00 87.62 84 MET A N 1
ATOM 676 C CA . MET A 1 84 ? -2.411 -5.567 8.460 1.00 87.62 84 MET A CA 1
ATOM 677 C C . MET A 1 84 ? -2.670 -6.095 9.867 1.00 87.62 84 MET A C 1
ATOM 679 O O . MET A 1 84 ? -2.883 -7.290 10.072 1.00 87.62 84 MET A O 1
ATOM 683 N N . ALA A 1 85 ? -2.743 -5.177 10.826 1.00 85.56 85 ALA A N 1
ATOM 684 C CA . ALA A 1 85 ? -3.212 -5.424 12.178 1.00 85.56 85 ALA A CA 1
ATOM 685 C C . ALA A 1 85 ? -4.663 -4.935 12.316 1.00 85.56 85 ALA A C 1
ATOM 687 O O . ALA A 1 85 ? -4.931 -3.736 12.302 1.00 85.56 85 ALA A O 1
ATOM 688 N N . GLY A 1 86 ? -5.610 -5.866 12.447 1.00 79.56 86 GLY A N 1
ATOM 689 C CA . GLY A 1 86 ? -7.035 -5.553 12.658 1.00 79.56 86 GLY A CA 1
ATOM 690 C C . GLY A 1 86 ? -7.494 -5.610 14.119 1.00 79.56 86 GLY A C 1
ATOM 691 O O . GLY A 1 86 ? -8.679 -5.452 14.392 1.00 79.56 86 GLY A O 1
ATOM 692 N N . ARG A 1 87 ? -6.578 -5.906 15.046 1.00 79.06 87 ARG A N 1
ATOM 693 C CA . ARG A 1 87 ? -6.846 -6.049 16.481 1.00 79.06 87 ARG A CA 1
ATOM 694 C C . ARG A 1 87 ? -6.340 -4.825 17.232 1.00 79.06 87 ARG A C 1
ATOM 696 O O . ARG A 1 87 ? -5.186 -4.439 17.041 1.00 79.06 87 ARG A O 1
ATOM 703 N N . ASP A 1 88 ? -7.176 -4.270 18.100 1.00 72.56 88 ASP A N 1
ATOM 704 C CA . ASP A 1 88 ? -6.887 -3.038 18.840 1.00 72.56 88 ASP A CA 1
ATOM 705 C C . ASP A 1 88 ? -5.621 -3.175 19.700 1.00 72.56 88 ASP A C 1
ATOM 707 O O . ASP A 1 88 ? -4.824 -2.242 19.793 1.00 72.56 88 ASP A O 1
ATOM 711 N N . GLU A 1 89 ? -5.368 -4.369 20.249 1.00 72.44 89 GLU A N 1
ATOM 712 C CA . GLU A 1 89 ? -4.172 -4.632 21.052 1.00 72.44 89 GLU A CA 1
ATOM 713 C C . GLU A 1 89 ? -2.892 -4.484 20.221 1.00 72.44 89 GLU A C 1
ATOM 715 O O . GLU A 1 89 ? -1.908 -3.917 20.693 1.00 72.44 89 GLU A O 1
ATOM 720 N N . PHE A 1 90 ? -2.913 -4.935 18.963 1.00 72.62 90 PHE A N 1
ATOM 721 C CA . PHE A 1 90 ? -1.775 -4.784 18.057 1.00 72.62 90 PHE A CA 1
ATOM 722 C C . PHE A 1 90 ? -1.599 -3.330 17.624 1.00 72.62 90 PHE A C 1
ATOM 724 O O . PHE A 1 90 ? -0.475 -2.840 17.616 1.00 72.62 90 PHE A O 1
ATOM 731 N N . ILE A 1 91 ? -2.690 -2.619 17.328 1.00 73.50 91 ILE A N 1
ATOM 732 C CA . ILE A 1 91 ? -2.643 -1.202 16.930 1.00 73.50 91 ILE A CA 1
ATOM 733 C C . ILE A 1 91 ? -1.991 -0.354 18.034 1.00 73.50 91 ILE A C 1
ATOM 735 O O . ILE A 1 91 ? -1.129 0.473 17.742 1.00 73.50 91 ILE A O 1
ATOM 739 N N . SER A 1 92 ? -2.322 -0.620 19.303 1.00 69.62 92 SER A N 1
ATOM 740 C CA . SER A 1 92 ? -1.726 0.085 20.448 1.00 69.62 92 SER A CA 1
ATOM 741 C C . SER A 1 92 ? -0.208 -0.098 20.580 1.00 69.62 92 SER A C 1
ATOM 743 O O . SER A 1 92 ? 0.471 0.768 21.123 1.00 69.62 92 SER A O 1
ATOM 745 N N . HIS A 1 93 ? 0.343 -1.200 20.060 1.00 70.62 93 HIS A N 1
ATOM 746 C CA . HIS A 1 93 ? 1.776 -1.478 20.130 1.00 70.62 93 HIS A CA 1
ATOM 747 C C . HIS A 1 93 ? 2.579 -0.654 19.112 1.00 70.62 93 HIS A C 1
ATOM 749 O O . HIS A 1 93 ? 3.726 -0.298 19.369 1.00 70.62 93 HIS A O 1
ATOM 755 N N . PHE A 1 94 ? 1.967 -0.341 17.966 1.00 64.69 94 PHE A N 1
ATOM 756 C CA . PHE A 1 94 ? 2.613 0.356 16.850 1.00 64.69 94 PHE A CA 1
ATOM 757 C C . PHE A 1 94 ? 2.434 1.881 16.880 1.00 64.69 94 PHE A C 1
ATOM 759 O O . PHE A 1 94 ? 3.155 2.586 16.181 1.00 64.69 94 PHE A O 1
ATOM 766 N N . LEU A 1 95 ? 1.522 2.409 17.705 1.00 67.44 95 LEU A N 1
ATOM 767 C CA . LEU A 1 95 ? 1.294 3.849 17.876 1.00 67.44 95 LEU A CA 1
ATOM 768 C C . LEU A 1 95 ? 1.717 4.318 19.284 1.00 67.44 95 LEU A C 1
ATOM 770 O O . LEU A 1 95 ? 0.855 4.611 20.112 1.00 67.44 95 LEU A O 1
ATOM 774 N N . PRO A 1 96 ? 3.026 4.456 19.583 1.00 54.38 96 PRO A N 1
ATOM 775 C CA . PRO A 1 96 ? 3.514 4.848 20.913 1.00 54.38 96 PRO A CA 1
ATOM 776 C C . PRO A 1 96 ? 3.219 6.315 21.303 1.00 54.38 96 PRO A C 1
ATOM 778 O O . PRO A 1 96 ? 3.719 6.787 22.320 1.00 54.38 96 PRO A O 1
ATOM 781 N N . GLY A 1 97 ? 2.436 7.048 20.503 1.00 52.94 97 GLY A N 1
ATOM 782 C CA . GLY A 1 97 ? 2.114 8.465 20.709 1.00 52.94 97 GLY A CA 1
ATOM 783 C C . GLY A 1 97 ? 0.734 8.753 21.303 1.00 52.94 97 GLY A C 1
ATOM 784 O O . GLY A 1 97 ? 0.467 9.904 21.620 1.00 52.94 97 GLY A O 1
ATOM 785 N N . LEU A 1 98 ? -0.129 7.746 21.459 1.00 51.72 98 LEU A N 1
ATOM 786 C CA . LEU A 1 98 ? -1.357 7.878 22.238 1.00 51.72 98 LEU A CA 1
ATOM 787 C C . LEU A 1 98 ? -1.172 7.058 23.506 1.00 51.72 98 LEU A C 1
ATOM 789 O O . LEU A 1 98 ? -0.982 5.840 23.455 1.00 51.72 98 LEU A O 1
ATOM 793 N N . SER A 1 99 ? -1.221 7.716 24.658 1.00 53.59 99 SER A N 1
ATOM 794 C CA . SER A 1 99 ? -1.403 6.991 25.904 1.00 53.59 99 SER A CA 1
ATOM 795 C C . SER A 1 99 ? -2.668 6.137 25.774 1.00 53.59 99 SER A C 1
ATOM 797 O O . SER A 1 99 ? -3.653 6.531 25.149 1.00 53.59 99 SER A O 1
ATOM 799 N N . PHE A 1 100 ? -2.664 4.945 26.365 1.00 57.28 100 PHE A N 1
ATOM 800 C CA . PHE A 1 100 ? -3.839 4.068 26.392 1.00 57.28 100 PHE A CA 1
ATOM 801 C C . PHE A 1 100 ? -5.116 4.806 26.855 1.00 57.28 100 PHE A C 1
ATOM 803 O O . PHE A 1 100 ? -6.217 4.477 26.422 1.00 57.28 100 PHE A O 1
ATOM 810 N N . ALA A 1 101 ? -4.954 5.847 27.682 1.00 59.91 101 ALA A N 1
ATOM 811 C CA . ALA A 1 101 ? -6.015 6.755 28.099 1.00 59.91 101 ALA A CA 1
ATOM 812 C C . ALA A 1 101 ? -6.591 7.592 26.940 1.00 59.91 101 ALA A C 1
ATOM 814 O O . ALA A 1 101 ? -7.804 7.613 26.773 1.00 59.91 101 ALA A O 1
ATOM 815 N N . GLU A 1 102 ? -5.755 8.205 26.098 1.00 63.12 102 GLU A N 1
ATOM 816 C CA . GLU A 1 102 ? -6.205 9.010 24.949 1.00 63.12 102 GLU A CA 1
ATOM 817 C C . GLU A 1 102 ? -6.875 8.143 23.873 1.00 63.12 102 GLU A C 1
ATOM 819 O O . GLU A 1 102 ? -7.876 8.544 23.284 1.00 63.12 102 GLU A O 1
ATOM 824 N N . VAL A 1 103 ? -6.391 6.912 23.655 1.00 60.00 103 VAL A N 1
ATOM 825 C CA . VAL A 1 103 ? -7.073 5.952 22.765 1.00 60.00 103 VAL A CA 1
ATOM 826 C C . VAL A 1 103 ? -8.463 5.599 23.300 1.00 60.00 103 VAL A C 1
ATOM 828 O O . VAL A 1 103 ? -9.427 5.564 22.535 1.00 60.00 103 VAL A O 1
ATOM 831 N N . LEU A 1 104 ? -8.592 5.360 24.609 1.00 70.12 104 LEU A N 1
ATOM 832 C CA . LEU A 1 104 ? -9.886 5.087 25.234 1.00 70.12 104 LEU A CA 1
ATOM 833 C C . LEU A 1 104 ? -10.829 6.292 25.172 1.00 70.12 104 LEU A C 1
ATOM 835 O O . LEU A 1 104 ? -12.018 6.094 24.935 1.00 70.12 104 LEU A O 1
ATOM 839 N N . GLU A 1 105 ? -10.320 7.514 25.336 1.00 72.19 105 GLU A N 1
ATOM 840 C CA . GLU A 1 105 ? -11.110 8.743 25.200 1.00 72.19 105 GLU A CA 1
ATOM 841 C C . GLU A 1 105 ? -11.630 8.932 23.774 1.00 72.19 105 GLU A C 1
ATOM 843 O O . GLU A 1 105 ? -12.819 9.182 23.591 1.00 72.19 105 GLU A O 1
ATOM 848 N N . VAL A 1 106 ? -10.792 8.722 22.756 1.00 67.75 106 VAL A N 1
ATOM 849 C CA . VAL A 1 106 ? -11.212 8.816 21.348 1.00 67.75 106 VAL A CA 1
ATOM 850 C C . VAL A 1 106 ? -12.257 7.747 21.009 1.00 67.75 106 VAL A C 1
ATOM 852 O O . VAL A 1 106 ? -13.255 8.037 20.348 1.00 67.75 106 VAL A O 1
ATOM 855 N N . ILE A 1 107 ? -12.082 6.515 21.498 1.00 71.12 107 ILE A N 1
ATOM 856 C CA . ILE A 1 107 ? -13.058 5.431 21.301 1.00 71.12 107 ILE A CA 1
ATOM 857 C C . ILE A 1 107 ? -14.373 5.719 22.046 1.00 71.12 107 ILE A C 1
ATOM 859 O O . ILE A 1 107 ? -15.451 5.415 21.527 1.00 71.12 107 ILE A O 1
ATOM 863 N N . ALA A 1 108 ? -14.307 6.294 23.249 1.00 74.38 108 ALA A N 1
ATOM 864 C CA . ALA A 1 108 ? -15.480 6.684 24.026 1.00 74.38 108 ALA A CA 1
ATOM 865 C C . ALA A 1 108 ? -16.246 7.833 23.354 1.00 74.38 108 ALA A C 1
ATOM 867 O O . ALA A 1 108 ? -17.459 7.716 23.182 1.00 74.38 108 ALA A O 1
ATOM 868 N N . ALA A 1 109 ? -15.544 8.870 22.889 1.00 72.75 109 ALA A N 1
ATOM 869 C CA . ALA A 1 109 ? -16.122 10.003 22.170 1.00 72.75 109 ALA A CA 1
ATOM 870 C C . ALA A 1 109 ? -16.795 9.561 20.861 1.00 72.75 109 ALA A C 1
ATOM 872 O O . ALA A 1 109 ? -17.952 9.894 20.621 1.00 72.75 109 ALA A O 1
ATOM 873 N N . ALA A 1 110 ? -16.142 8.707 20.065 1.00 70.69 110 ALA A N 1
ATOM 874 C CA . ALA A 1 110 ? -16.733 8.169 18.838 1.00 70.69 110 ALA A CA 1
ATOM 875 C C . ALA A 1 110 ? -17.982 7.302 19.105 1.00 70.69 110 ALA A C 1
ATOM 877 O O . ALA A 1 110 ? -18.914 7.286 18.303 1.00 70.69 110 ALA A O 1
ATOM 878 N N . ARG A 1 111 ? -18.037 6.579 20.236 1.00 66.62 111 ARG A N 1
ATOM 879 C CA . ARG A 1 111 ? -19.237 5.834 20.670 1.00 66.62 111 ARG A CA 1
ATOM 880 C C . ARG A 1 111 ? -20.364 6.742 21.147 1.00 66.62 111 ARG A C 1
ATOM 882 O O . ARG A 1 111 ? -21.524 6.367 20.997 1.00 66.62 111 ARG A O 1
ATOM 889 N N . GLU A 1 112 ? -20.030 7.876 21.749 1.00 66.75 112 GLU A N 1
ATOM 890 C CA . GLU A 1 112 ? -20.993 8.869 22.213 1.00 66.75 112 GLU A CA 1
ATOM 891 C C . GLU A 1 112 ? -21.571 9.672 21.042 1.00 66.75 112 GLU A C 1
ATOM 893 O O . GLU A 1 112 ? -22.783 9.845 20.969 1.00 66.75 112 GLU A O 1
ATOM 898 N N . GLU A 1 113 ? -20.752 10.036 20.054 1.00 63.12 113 GLU A N 1
ATOM 899 C CA . GLU A 1 113 ? -21.213 10.617 18.786 1.00 63.12 113 GLU A CA 1
ATOM 900 C C . GLU A 1 113 ? -22.048 9.622 17.968 1.00 63.12 113 GLU A C 1
ATOM 902 O O . GLU A 1 113 ? -23.067 9.983 17.379 1.00 63.12 113 GLU A O 1
ATOM 907 N N . ALA A 1 114 ? -21.668 8.341 17.979 1.00 61.41 114 ALA A N 1
ATOM 908 C CA . ALA A 1 114 ? -22.448 7.264 17.375 1.00 61.41 114 ALA A CA 1
ATOM 909 C C . ALA A 1 114 ? -23.615 6.784 18.258 1.00 61.41 114 ALA A C 1
ATOM 911 O O . ALA A 1 114 ? -24.320 5.841 17.873 1.00 61.41 114 ALA A O 1
ATOM 912 N N . ARG A 1 115 ? -23.844 7.390 19.437 1.00 69.12 115 ARG A N 1
ATOM 913 C CA . ARG A 1 115 ? -24.972 7.033 20.299 1.00 69.12 115 ARG A CA 1
ATOM 914 C C . ARG A 1 115 ? -26.250 7.378 19.551 1.00 69.12 115 ARG A C 1
ATOM 916 O O . ARG A 1 115 ? -26.647 8.534 19.438 1.00 69.12 115 ARG A O 1
ATOM 923 N N . ALA A 1 116 ? -26.933 6.342 19.075 1.00 63.72 116 ALA A N 1
ATOM 924 C CA . ALA A 1 116 ? -28.281 6.494 18.565 1.00 63.72 116 ALA A CA 1
ATOM 925 C C . ALA A 1 116 ? -29.144 7.135 19.669 1.00 63.72 116 ALA A C 1
ATOM 927 O O . ALA A 1 116 ? -29.148 6.616 20.795 1.00 63.72 116 ALA A O 1
ATOM 928 N N . PRO A 1 117 ? -29.869 8.234 19.380 1.00 68.50 117 PRO A N 1
ATOM 929 C CA . PRO A 1 117 ? -30.767 8.823 20.357 1.00 68.50 117 PRO A CA 1
ATOM 930 C C . PRO A 1 117 ? -31.755 7.747 20.796 1.00 68.50 117 PRO A C 1
ATOM 932 O O . PRO A 1 117 ? -32.285 6.980 19.977 1.00 68.50 117 PRO A O 1
ATOM 935 N N . THR A 1 118 ? -31.963 7.656 22.103 1.00 69.88 118 THR A N 1
ATOM 936 C CA . THR A 1 118 ? -32.891 6.698 22.695 1.00 69.88 118 THR A CA 1
ATOM 937 C C . THR A 1 118 ? -34.282 6.889 22.091 1.00 69.88 118 THR A C 1
ATOM 939 O O . THR A 1 118 ? -34.631 7.949 21.565 1.00 69.88 118 THR A O 1
ATOM 942 N N . ARG A 1 119 ? -35.113 5.842 22.135 1.00 61.41 119 ARG A N 1
ATOM 943 C CA . ARG A 1 119 ? -36.482 5.903 21.599 1.00 61.41 119 ARG A CA 1
ATOM 944 C C . ARG A 1 119 ? -37.268 7.091 22.170 1.00 61.41 119 ARG A C 1
ATOM 946 O O . ARG A 1 119 ? -38.052 7.687 21.443 1.00 61.41 119 ARG A O 1
ATOM 953 N N . GLU A 1 120 ? -37.030 7.431 23.432 1.00 72.38 120 GLU A N 1
ATOM 954 C CA . GLU A 1 120 ? -37.660 8.549 24.1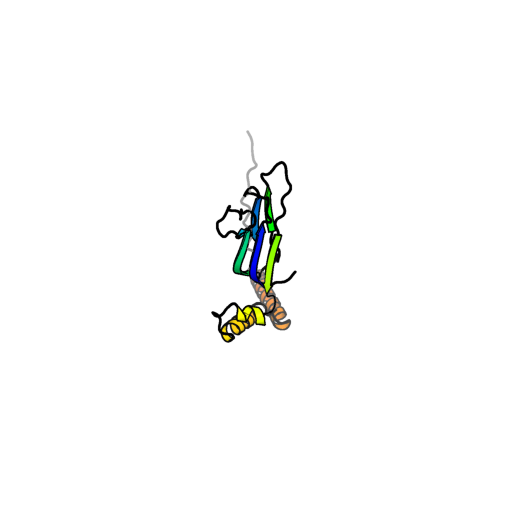36 1.00 72.38 120 GLU A CA 1
ATOM 955 C C . GLU A 1 120 ? -37.184 9.905 23.594 1.00 72.38 120 GLU A C 1
ATOM 957 O O . GLU A 1 120 ? -38.012 10.736 23.226 1.00 72.38 120 GLU A O 1
ATOM 962 N N . GLU A 1 121 ? -35.872 10.089 23.414 1.00 75.56 121 GLU A N 1
ATOM 963 C CA . GLU A 1 121 ? -35.283 11.299 22.813 1.00 75.56 121 GLU A CA 1
ATOM 964 C C . GLU A 1 121 ? -35.770 11.511 21.365 1.00 75.56 121 GLU A C 1
ATOM 966 O O . GLU A 1 121 ? -36.039 12.637 20.945 1.00 75.56 121 GLU A O 1
ATOM 971 N N . ARG A 1 122 ? -35.974 10.424 20.606 1.00 71.31 122 ARG A N 1
ATOM 972 C CA . ARG A 1 122 ? -36.536 10.479 19.242 1.00 71.31 122 ARG A CA 1
ATOM 973 C C . ARG A 1 122 ? -38.005 10.900 19.215 1.00 71.31 122 ARG A C 1
ATOM 975 O O . ARG A 1 122 ? -38.409 11.604 18.292 1.00 71.31 122 ARG A O 1
ATOM 982 N N . ILE A 1 123 ? -38.804 10.452 20.186 1.00 76.50 123 ILE A N 1
ATOM 983 C CA . ILE A 1 123 ? -40.221 10.829 20.299 1.00 76.50 123 ILE A CA 1
ATOM 984 C C . ILE A 1 123 ? -40.329 12.309 20.681 1.00 76.50 123 ILE A C 1
ATOM 986 O O . ILE A 1 123 ? -41.037 13.048 20.001 1.00 76.50 123 ILE A O 1
ATOM 990 N N . ALA A 1 124 ? -39.549 12.760 21.667 1.00 81.50 124 ALA A N 1
ATOM 991 C CA . ALA A 1 124 ? -39.524 14.158 22.097 1.00 81.50 124 ALA A CA 1
ATOM 992 C C . ALA A 1 124 ? -39.107 15.114 20.963 1.00 81.50 124 ALA A C 1
ATOM 994 O O . ALA A 1 124 ? -39.785 16.109 20.709 1.00 81.50 124 ALA A O 1
ATOM 995 N N . ALA A 1 125 ? -38.056 14.774 20.205 1.00 75.31 125 ALA A N 1
ATOM 996 C CA . ALA A 1 125 ? -37.627 15.574 19.056 1.00 75.31 125 ALA A CA 1
ATOM 997 C C . ALA A 1 125 ? -38.701 15.646 17.952 1.00 75.31 125 ALA A C 1
ATOM 999 O O . ALA A 1 125 ? -38.873 16.685 17.305 1.00 75.31 125 ALA A O 1
ATOM 1000 N N . HIS A 1 126 ? -39.458 14.563 17.735 1.00 75.88 126 HIS A N 1
ATOM 1001 C CA . HIS A 1 126 ? -40.546 14.548 16.757 1.00 75.88 126 HIS A CA 1
ATOM 1002 C C . HIS A 1 126 ? -41.740 15.404 17.203 1.00 75.88 126 HIS A C 1
ATOM 1004 O O . HIS A 1 126 ? -42.333 16.102 16.378 1.00 75.88 126 HIS A O 1
ATOM 1010 N N . GLU A 1 127 ? -42.079 15.389 18.492 1.00 82.06 127 GLU A N 1
ATOM 1011 C CA . GLU A 1 127 ? -43.139 16.225 19.065 1.00 82.06 127 GLU A CA 1
ATOM 1012 C C . GLU A 1 127 ? -42.782 17.714 19.021 1.00 82.06 127 GLU A C 1
ATOM 1014 O O . GLU A 1 127 ? -43.607 18.531 18.611 1.00 82.06 127 GLU A O 1
ATOM 1019 N N . GLU A 1 128 ? -41.537 18.072 19.339 1.00 82.31 128 GLU A N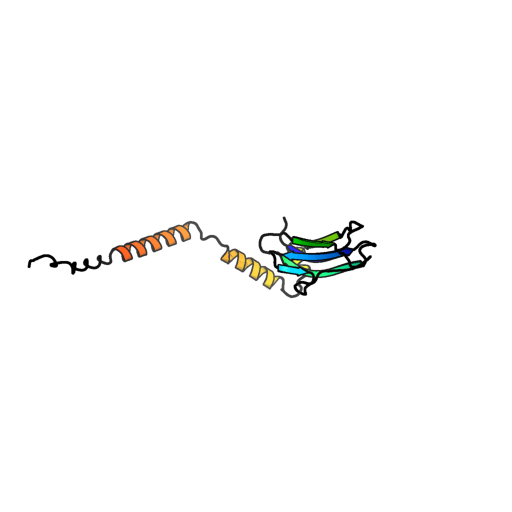 1
ATOM 1020 C CA . GLU A 1 128 ? -41.062 19.456 19.254 1.00 82.31 128 GLU A CA 1
ATOM 1021 C C . GLU A 1 128 ? -41.058 19.968 17.805 1.00 82.31 128 GLU A C 1
ATOM 1023 O O . GLU A 1 128 ? -41.503 21.083 17.524 1.00 82.31 128 GLU A O 1
ATOM 1028 N N . THR A 1 129 ? -40.629 19.125 16.862 1.00 81.56 129 THR A N 1
ATOM 1029 C CA . THR A 1 129 ? -40.669 19.449 15.429 1.00 81.56 129 THR A CA 1
ATOM 1030 C C . THR A 1 129 ? -42.110 19.641 14.950 1.00 81.56 129 THR A C 1
ATOM 1032 O O . THR A 1 129 ? -42.397 20.591 14.223 1.00 81.56 129 THR A O 1
ATOM 1035 N N . ARG A 1 130 ? -43.048 18.791 15.394 1.00 80.50 130 ARG A N 1
ATOM 1036 C CA . ARG A 1 130 ? -44.480 18.957 15.096 1.00 80.50 130 ARG A CA 1
ATOM 1037 C C . ARG A 1 130 ? -45.046 20.249 15.675 1.00 80.50 130 ARG A C 1
ATOM 1039 O O . ARG A 1 130 ? -45.844 20.890 14.999 1.00 80.50 130 ARG A O 1
ATOM 1046 N N . ARG A 1 131 ? -44.627 20.642 16.881 1.00 79.38 131 ARG A N 1
ATOM 1047 C CA . ARG A 1 131 ? -45.067 21.891 17.513 1.00 79.38 131 ARG A CA 1
ATOM 1048 C C . ARG A 1 131 ? -44.596 23.114 16.730 1.00 79.38 131 ARG A C 1
ATOM 1050 O O . ARG A 1 131 ? -45.415 23.961 16.405 1.00 79.38 131 ARG A O 1
ATOM 1057 N N . LYS A 1 132 ? -43.321 23.150 16.334 1.00 79.38 132 LYS A N 1
ATOM 1058 C CA . LYS A 1 132 ? -42.754 24.226 15.501 1.00 79.38 132 LYS A CA 1
ATOM 1059 C C . LYS A 1 132 ? -43.436 24.331 14.134 1.00 79.38 132 LYS A C 1
ATOM 1061 O O . LYS A 1 132 ? -43.685 25.429 13.657 1.00 79.38 132 LYS A O 1
ATOM 1066 N N . ILE A 1 133 ? -43.776 23.197 13.514 1.00 74.75 133 ILE A N 1
ATOM 1067 C CA . ILE A 1 133 ? -44.518 23.177 12.242 1.00 74.75 133 ILE A CA 1
ATOM 1068 C C . ILE A 1 133 ? -45.963 23.663 12.425 1.00 74.75 133 ILE A C 1
ATOM 1070 O O . ILE A 1 133 ? -46.500 24.297 11.523 1.00 74.75 133 ILE A O 1
ATOM 1074 N N . ALA A 1 134 ? -46.605 23.360 13.556 1.00 76.56 134 ALA A N 1
ATOM 1075 C CA . ALA A 1 134 ? -47.948 23.850 13.858 1.00 76.56 134 ALA A CA 1
ATOM 1076 C C . ALA A 1 134 ? -47.951 25.365 14.119 1.00 76.56 134 ALA A C 1
ATOM 1078 O O . ALA A 1 134 ? -48.763 26.064 13.527 1.00 76.5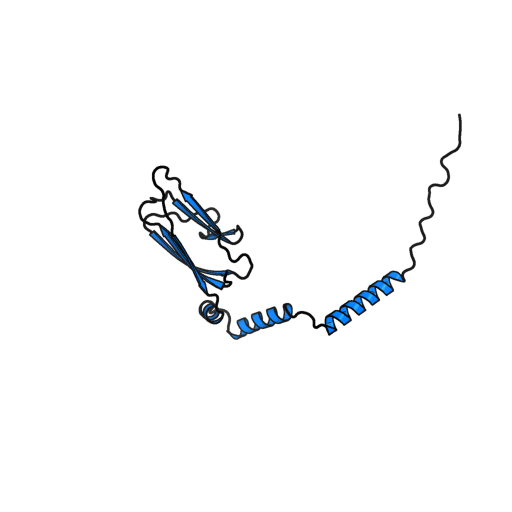6 134 ALA A O 1
ATOM 1079 N N . GLU A 1 135 ? -46.992 25.866 14.905 1.00 76.25 135 GLU A N 1
ATOM 1080 C CA . GLU A 1 135 ? -46.790 27.304 15.145 1.00 76.25 135 GLU A CA 1
ATOM 1081 C C . GLU A 1 135 ? -46.493 28.051 13.827 1.00 76.25 135 GLU A C 1
ATOM 1083 O O . GLU A 1 135 ? -47.065 29.105 13.575 1.00 76.25 135 GLU A O 1
ATOM 1088 N N . ALA A 1 136 ? -45.696 27.468 12.922 1.00 70.62 136 ALA A N 1
ATOM 1089 C CA . ALA A 1 136 ? -45.425 28.044 11.598 1.00 70.62 136 ALA A CA 1
ATOM 1090 C C . ALA A 1 136 ? -46.618 27.981 10.619 1.00 70.62 136 ALA A C 1
ATOM 1092 O O . ALA A 1 136 ? -46.613 28.671 9.605 1.00 70.62 136 ALA A O 1
ATOM 1093 N N . LYS A 1 137 ? -47.631 27.146 10.886 1.00 64.50 137 LYS A N 1
ATOM 1094 C CA . LYS A 1 137 ? -48.876 27.081 10.097 1.00 64.50 137 LYS A CA 1
ATOM 1095 C C . LYS A 1 137 ? -49.974 28.011 10.617 1.00 64.50 137 LYS A C 1
ATOM 1097 O O . LYS A 1 137 ? -50.987 28.156 9.941 1.00 64.50 137 LYS A O 1
ATOM 1102 N N . GLU A 1 138 ? -49.795 28.603 11.797 1.00 59.91 138 GLU A N 1
ATOM 1103 C CA . GLU A 1 138 ? -50.699 29.611 12.363 1.00 59.91 138 GLU A CA 1
ATOM 1104 C C . GLU A 1 138 ? -50.338 31.048 11.953 1.00 59.91 138 GLU A C 1
ATOM 1106 O O . GLU A 1 138 ? -51.100 31.968 12.251 1.00 59.91 138 GLU A O 1
ATOM 1111 N N . GLU A 1 139 ? -49.233 31.265 11.228 1.00 56.19 139 GLU A N 1
ATOM 1112 C CA . GLU A 1 139 ? -49.032 32.537 10.530 1.00 56.19 139 GLU A CA 1
ATOM 1113 C C . GLU A 1 139 ? -50.096 32.665 9.423 1.00 56.19 139 GLU A C 1
ATOM 1115 O O . GLU A 1 139 ? -50.200 31.772 8.575 1.00 56.19 139 GLU A O 1
ATOM 1120 N N . PRO A 1 140 ? -50.933 33.723 9.438 1.00 55.66 140 PRO A N 1
ATOM 1121 C CA . PRO A 1 140 ? -51.998 33.877 8.458 1.00 55.66 140 PRO A CA 1
ATOM 1122 C C . PRO A 1 140 ? -51.392 33.957 7.057 1.00 55.66 140 PRO A C 1
ATOM 1124 O O . PRO A 1 140 ? -50.405 34.667 6.852 1.00 55.66 140 PRO A O 1
ATOM 1127 N N . GLU A 1 141 ? -51.985 33.224 6.105 1.00 59.06 141 GLU A N 1
ATOM 1128 C CA . GLU A 1 141 ? -51.614 33.311 4.692 1.00 59.06 141 GLU A CA 1
ATOM 1129 C C . GLU A 1 141 ? -51.495 34.791 4.295 1.00 59.06 141 GLU A C 1
ATOM 1131 O O . GLU A 1 141 ? -52.415 35.564 4.590 1.00 59.06 141 GLU A O 1
ATOM 1136 N N . PRO A 1 142 ? -50.386 35.223 3.665 1.00 57.53 142 PRO A N 1
ATOM 1137 C CA . PRO A 1 142 ? -50.316 36.580 3.153 1.00 57.53 142 PRO A CA 1
ATOM 1138 C C . PRO A 1 142 ? -51.477 36.767 2.173 1.00 57.53 142 PRO A C 1
ATOM 1140 O O . PRO A 1 142 ? -51.641 35.953 1.260 1.00 57.53 142 PRO A O 1
ATOM 1143 N N . GLU A 1 143 ? -52.291 37.805 2.398 1.00 59.03 143 GLU A N 1
ATOM 1144 C CA . GLU A 1 143 ? -53.393 38.177 1.509 1.00 59.03 143 GLU A CA 1
ATOM 1145 C C . GLU A 1 143 ? -52.902 38.116 0.062 1.00 59.03 143 GLU A C 1
ATOM 1147 O O . GLU A 1 143 ? -51.864 38.692 -0.283 1.00 59.03 143 GLU A O 1
ATOM 1152 N N . ALA A 1 144 ? -53.619 37.344 -0.759 1.00 57.47 144 ALA A N 1
ATOM 1153 C CA . ALA A 1 144 ? -53.297 37.174 -2.164 1.00 57.47 144 ALA A CA 1
ATOM 1154 C C . ALA A 1 144 ? -53.073 38.559 -2.793 1.00 57.47 144 ALA A C 1
ATOM 1156 O O . ALA A 1 144 ? -53.923 39.434 -2.610 1.00 57.47 144 ALA A O 1
ATOM 1157 N N . PRO A 1 145 ? -51.963 38.793 -3.518 1.00 60.00 145 PRO A N 1
ATOM 1158 C CA . PRO A 1 145 ? -51.780 40.069 -4.186 1.00 60.00 145 PRO A CA 1
ATOM 1159 C C . PRO A 1 145 ? -52.951 40.268 -5.149 1.00 60.00 145 PRO A C 1
ATOM 1161 O O . PRO A 1 145 ? -53.213 39.407 -5.995 1.00 60.00 145 PRO A O 1
ATOM 1164 N N . GLU A 1 146 ? -53.670 41.382 -4.998 1.00 59.50 146 GLU A N 1
ATOM 1165 C CA . GLU A 1 146 ? -54.699 41.783 -5.949 1.00 59.50 146 GLU A CA 1
ATOM 1166 C C . GLU A 1 146 ? -54.096 41.743 -7.358 1.00 59.50 146 GLU A C 1
ATOM 1168 O O . GLU A 1 146 ? -53.046 42.332 -7.629 1.00 59.50 146 GLU A O 1
ATOM 1173 N N . SER A 1 147 ? -54.731 40.970 -8.240 1.00 56.72 147 SER A N 1
ATOM 1174 C CA . SER A 1 147 ? -54.343 40.841 -9.643 1.00 56.72 147 SER A CA 1
ATOM 1175 C C . SER A 1 147 ? -54.193 42.232 -10.272 1.00 56.72 147 SER A C 1
ATOM 1177 O O . SER A 1 147 ? -55.184 42.958 -10.334 1.00 56.72 147 SER A O 1
ATOM 1179 N N . PRO A 1 148 ? -53.021 42.609 -10.818 1.00 55.06 148 PRO A N 1
ATOM 1180 C CA . PRO A 1 148 ? -52.889 43.858 -11.559 1.00 55.06 148 PRO A CA 1
ATOM 1181 C C . PRO A 1 148 ? -53.399 43.732 -13.005 1.00 55.06 148 PRO A C 1
ATOM 1183 O O . PRO A 1 148 ? -53.250 44.665 -13.785 1.00 55.06 148 PRO A O 1
ATOM 1186 N N . PHE A 1 149 ? -53.994 42.597 -13.388 1.00 52.56 149 PHE A N 1
ATOM 1187 C CA . PHE A 1 149 ? -54.615 42.406 -14.699 1.00 52.56 149 PHE A CA 1
ATOM 1188 C C . PHE A 1 149 ? -56.135 42.563 -14.602 1.00 52.56 149 PHE A C 1
ATOM 1190 O O . PHE A 1 149 ? -56.895 41.606 -14.739 1.00 52.56 149 PHE A O 1
ATOM 1197 N N . GLY A 1 150 ? -56.549 43.802 -14.341 1.00 51.06 150 GLY A N 1
ATOM 1198 C CA . GLY A 1 150 ? -57.801 44.365 -14.830 1.00 51.06 150 GLY A CA 1
ATOM 1199 C C . GLY A 1 150 ? -57.469 45.332 -15.969 1.00 51.06 150 GLY A C 1
ATOM 1200 O O . GLY A 1 150 ? -56.566 46.150 -15.828 1.00 51.06 150 GLY A O 1
ATOM 1201 N N . ASP A 1 151 ? -58.189 45.201 -17.080 1.00 57.66 151 ASP A N 1
ATOM 1202 C CA . ASP A 1 151 ? -58.279 46.154 -18.195 1.00 57.66 151 ASP A CA 1
ATOM 1203 C C . ASP A 1 151 ? -57.078 46.270 -19.153 1.00 57.66 151 ASP A C 1
ATOM 1205 O O . ASP A 1 151 ? -56.296 47.218 -19.132 1.00 57.66 151 ASP A O 1
ATOM 1209 N N . PHE A 1 152 ? -57.006 45.340 -20.114 1.00 53.75 152 PHE A N 1
ATOM 1210 C CA . PHE A 1 152 ? -56.409 45.633 -21.424 1.00 53.75 152 PHE A CA 1
ATOM 1211 C C . PHE A 1 152 ? -57.151 44.901 -22.554 1.00 53.75 152 PHE A C 1
ATOM 1213 O O . PHE A 1 152 ? -56.596 44.033 -23.221 1.00 53.75 152 PHE A O 1
ATOM 1220 N N . PHE A 1 153 ? -58.432 45.227 -22.740 1.00 46.66 153 PHE A N 1
ATOM 1221 C CA . PHE A 1 153 ? -59.184 44.965 -23.973 1.00 46.66 153 PHE A CA 1
ATOM 1222 C C . PHE A 1 153 ? -60.320 45.991 -24.105 1.00 46.66 153 PHE A C 1
ATOM 1224 O O . PHE A 1 153 ? -61.232 45.953 -23.292 1.00 46.66 153 PHE A O 1
ATOM 1231 N N . GLU A 1 154 ? -60.204 46.886 -25.097 1.00 47.78 154 GLU A N 1
ATOM 1232 C CA . GLU A 1 154 ? -61.209 47.740 -25.791 1.00 47.78 154 GLU A CA 1
ATOM 1233 C C . GLU A 1 154 ? -60.427 48.946 -26.373 1.00 47.78 154 GLU A C 1
ATOM 1235 O O . GLU A 1 154 ? -59.679 49.576 -25.633 1.00 47.78 154 GLU A O 1
ATOM 1240 N N . GLY A 1 155 ? -60.423 49.346 -27.650 1.00 43.38 155 GLY A N 1
ATOM 1241 C CA . GLY A 1 155 ? -61.084 49.005 -28.922 1.00 43.38 155 GLY A CA 1
ATOM 1242 C C . GLY A 1 155 ? -60.211 49.594 -30.068 1.00 43.38 155 GLY A C 1
ATOM 1243 O O . GLY A 1 155 ? -59.204 50.240 -29.778 1.00 43.38 155 GLY A O 1
ATOM 1244 N N . GLU A 1 156 ? -60.366 49.175 -31.334 1.00 45.03 156 GLU A N 1
ATOM 1245 C CA . GLU A 1 156 ? -60.969 49.978 -32.441 1.00 45.03 156 GLU A CA 1
ATOM 1246 C C . GLU A 1 156 ? -60.389 51.413 -32.557 1.00 45.03 156 GLU A C 1
ATOM 1248 O O . GLU A 1 156 ? -60.424 52.161 -31.589 1.00 45.03 156 GLU A O 1
ATOM 1253 N N . GLU A 1 157 ? -59.799 51.905 -33.656 1.00 43.97 157 GLU A N 1
ATOM 1254 C CA . GLU A 1 157 ? -59.895 51.674 -35.114 1.00 43.97 157 GLU A CA 1
ATOM 1255 C C . GLU A 1 157 ? -58.526 51.864 -35.807 1.00 43.97 157 GLU A C 1
ATOM 1257 O O . GLU A 1 157 ? -57.677 52.619 -35.273 1.00 43.97 157 GLU A O 1
#